Protein AF-W9BSS4-F1 (afdb_monomer)

Nearest PDB structures (foldseek):
  2ltf-assembly1_A  TM=7.128E-01  e=2.066E-04  Peduovirus P2
  6u5b-assembly1_6  TM=8.888E-01  e=1.838E-03  Pseudomonas aeruginosa PAO1
  7pvc-assembly1_A  TM=6.357E-01  e=1.589E+00  Escherichia coli K-12

Secondary structure (DSSP, 8-state):
-EEEEPPTT--HHHHHHHHHS--TTHHHHHHHHSTTGGGG-SSPPTT-EEEE------------------

Solvent-accessible surface area (backbone atoms only — not comparable to full-atom values): 4338 Å² total; per-residue (Å²): 114,48,78,44,68,36,48,76,66,33,29,69,57,55,51,32,36,66,73,54,65,46,42,87,78,47,52,62,50,23,45,72,66,32,79,65,54,78,75,65,48,76,45,39,56,55,69,42,77,41,52,38,68,74,61,86,73,58,67,64,73,79,72,77,79,78,75,92,73,136

Foldseek 3Di:
DDKDWFAAFDFLQNRCCVFQVDRPPFSVVQCVVPPCPVVCDGGDHGRDITDTDDDPRPDPPPPDPPPPDD

Sequence (70 aa):
MTVATALAGETLDAICWRVLGRTQGVTEQTYALNPGLAAAGPQLAEGTQVLLPDITKTAPAMRETVKLWD

pLDDT: mean 81.3, std 12.95, range [49.31, 93.25]

Structure (mmCIF, N/CA/C/O backbone):
data_AF-W9BSS4-F1
#
_entry.id   AF-W9BSS4-F1
#
loop_
_atom_site.group_PDB
_atom_site.id
_atom_site.type_symbol
_atom_site.label_atom_id
_atom_site.label_alt_id
_atom_site.label_comp_id
_atom_site.label_asym_id
_atom_site.label_entity_id
_atom_site.label_seq_id
_atom_site.pdbx_PDB_ins_code
_atom_site.Cartn_x
_atom_site.Cartn_y
_atom_site.Cartn_z
_atom_site.occupancy
_atom_site.B_iso_or_equiv
_atom_site.auth_seq_id
_atom_site.auth_comp_id
_atom_site.auth_asym_id
_atom_site.auth_atom_id
_atom_site.pdbx_PDB_model_num
ATOM 1 N N .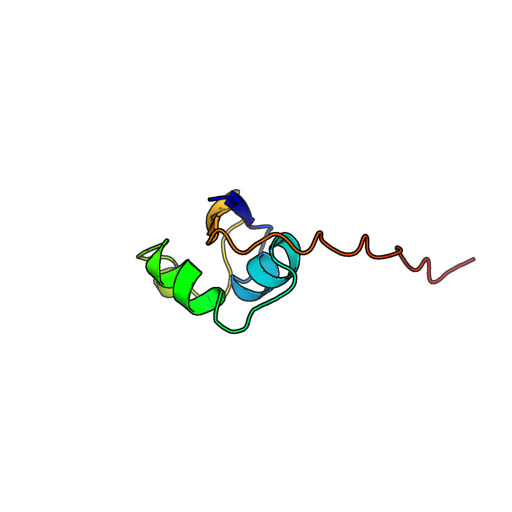 MET A 1 1 ? 11.234 -11.382 -2.035 1.00 68.88 1 MET A N 1
ATOM 2 C CA . MET A 1 1 ? 10.047 -10.706 -1.469 1.00 68.88 1 MET A CA 1
ATOM 3 C C . MET A 1 1 ? 10.516 -9.443 -0.768 1.00 68.88 1 MET A C 1
ATOM 5 O O . MET A 1 1 ? 11.529 -9.503 -0.079 1.00 68.88 1 MET A O 1
ATOM 9 N N . THR A 1 2 ? 9.841 -8.307 -0.964 1.00 85.69 2 THR A N 1
ATOM 10 C CA . THR A 1 2 ? 10.227 -7.012 -0.363 1.00 85.69 2 THR A CA 1
ATOM 11 C C . THR A 1 2 ? 9.164 -6.588 0.650 1.00 85.69 2 THR A C 1
ATOM 13 O O . THR A 1 2 ? 7.979 -6.734 0.375 1.00 85.69 2 THR A O 1
ATOM 16 N N . VAL A 1 3 ? 9.563 -6.046 1.801 1.00 89.88 3 VAL A N 1
ATOM 17 C CA . VAL A 1 3 ? 8.635 -5.433 2.767 1.00 89.88 3 VAL A CA 1
ATOM 18 C C . VAL A 1 3 ? 8.703 -3.918 2.618 1.00 89.88 3 VAL A C 1
ATOM 20 O O . VAL A 1 3 ? 9.797 -3.354 2.551 1.00 89.88 3 VAL A O 1
ATOM 23 N N . ALA A 1 4 ? 7.545 -3.266 2.557 1.00 90.50 4 ALA A N 1
ATOM 24 C CA . ALA A 1 4 ? 7.428 -1.815 2.547 1.00 90.50 4 ALA A CA 1
ATOM 25 C C . ALA A 1 4 ? 6.678 -1.329 3.785 1.00 90.5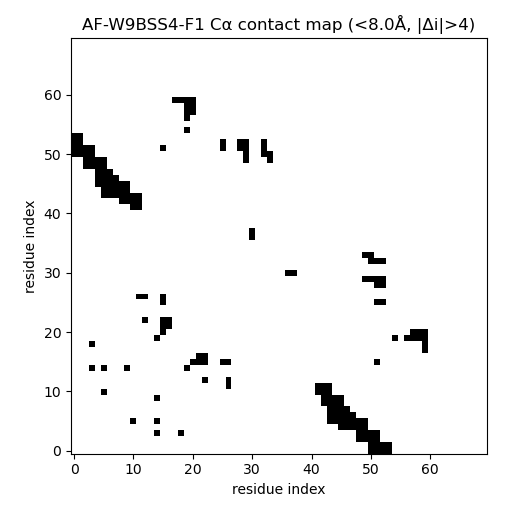0 4 ALA A C 1
ATOM 27 O O . ALA A 1 4 ? 5.711 -1.949 4.218 1.00 90.50 4 ALA A O 1
ATOM 28 N N . THR A 1 5 ? 7.114 -0.200 4.329 1.00 93.25 5 THR A N 1
ATOM 29 C CA . THR A 1 5 ? 6.431 0.467 5.438 1.00 93.25 5 THR A CA 1
ATOM 30 C C . THR A 1 5 ? 5.491 1.533 4.884 1.00 93.25 5 THR A C 1
ATOM 32 O O . THR A 1 5 ? 5.908 2.344 4.046 1.00 93.25 5 THR A O 1
ATOM 35 N N . ALA A 1 6 ? 4.240 1.522 5.337 1.00 92.50 6 ALA A N 1
ATOM 36 C CA . ALA A 1 6 ? 3.245 2.538 5.031 1.00 92.50 6 ALA A CA 1
ATOM 37 C C . ALA A 1 6 ? 3.575 3.861 5.734 1.00 92.50 6 ALA A C 1
ATOM 39 O O . ALA A 1 6 ? 3.955 3.880 6.910 1.00 92.50 6 ALA A O 1
ATOM 40 N N . LEU A 1 7 ? 3.413 4.967 5.016 1.00 91.81 7 LEU A N 1
ATOM 41 C CA . LEU A 1 7 ? 3.413 6.313 5.580 1.00 91.81 7 LEU A CA 1
ATOM 42 C C . LEU A 1 7 ? 2.018 6.658 6.134 1.00 91.81 7 LEU A C 1
ATOM 44 O O . LEU A 1 7 ? 1.040 5.955 5.879 1.00 91.81 7 LEU A O 1
ATOM 48 N N . ALA A 1 8 ? 1.918 7.741 6.905 1.00 89.44 8 ALA A N 1
ATOM 49 C CA . ALA A 1 8 ? 0.653 8.175 7.493 1.00 89.44 8 ALA A CA 1
ATOM 50 C C . ALA A 1 8 ? -0.416 8.427 6.416 1.00 89.44 8 ALA A C 1
ATOM 52 O O . ALA A 1 8 ? -0.235 9.272 5.537 1.00 89.44 8 ALA A O 1
ATOM 53 N N . GLY A 1 9 ? -1.526 7.687 6.488 1.00 85.69 9 GLY A N 1
ATOM 54 C CA . GLY A 1 9 ? -2.639 7.818 5.548 1.00 85.69 9 GLY A CA 1
ATOM 55 C C . GLY A 1 9 ? -2.351 7.276 4.143 1.00 85.69 9 GLY A C 1
ATOM 56 O O . GLY A 1 9 ? -3.132 7.539 3.227 1.00 85.69 9 GLY A O 1
ATOM 57 N N . GLU A 1 10 ? -1.256 6.532 3.942 1.00 90.44 10 GLU A N 1
ATOM 58 C CA . GLU A 1 10 ? -0.982 5.893 2.652 1.00 90.44 10 GLU A CA 1
ATOM 59 C C . GLU A 1 10 ? -1.984 4.772 2.369 1.00 90.44 10 GLU A C 1
ATOM 61 O O . GLU A 1 10 ? -2.376 4.006 3.248 1.00 90.44 10 GLU A O 1
ATOM 66 N N . THR A 1 11 ? -2.364 4.633 1.103 1.00 91.25 11 THR A N 1
ATOM 67 C CA . THR A 1 11 ? -3.152 3.493 0.635 1.00 91.25 11 THR A CA 1
ATOM 68 C C . THR A 1 11 ? -2.232 2.384 0.133 1.00 91.25 11 THR A C 1
ATOM 70 O O . THR A 1 11 ? -1.074 2.617 -0.224 1.00 91.25 11 THR A O 1
ATOM 73 N N . LEU A 1 12 ? -2.756 1.160 0.044 1.00 88.88 12 LEU A N 1
ATOM 74 C CA . LEU A 1 12 ? -2.005 0.038 -0.522 1.00 88.88 12 LEU A CA 1
ATOM 75 C C . LEU A 1 12 ? -1.543 0.309 -1.961 1.00 88.88 12 LEU A C 1
ATOM 77 O O . LEU A 1 12 ? -0.424 -0.040 -2.335 1.00 88.88 12 LEU A O 1
ATOM 81 N N . ASP A 1 13 ? -2.399 0.960 -2.746 1.00 88.62 13 ASP A N 1
ATOM 82 C CA . ASP A 1 13 ? -2.119 1.337 -4.129 1.00 88.62 13 ASP A CA 1
ATOM 83 C C . ASP A 1 13 ? -0.951 2.333 -4.209 1.00 88.62 13 ASP A C 1
ATOM 85 O O . ASP A 1 13 ? -0.035 2.148 -5.008 1.00 88.62 13 ASP A O 1
ATOM 89 N N . ALA A 1 14 ? -0.904 3.316 -3.299 1.00 90.00 14 ALA A N 1
ATOM 90 C CA . ALA A 1 14 ? 0.204 4.265 -3.204 1.00 90.00 14 ALA A CA 1
ATOM 91 C C . ALA A 1 14 ? 1.535 3.571 -2.872 1.00 90.00 14 ALA A C 1
ATOM 93 O O . ALA A 1 14 ? 2.554 3.867 -3.500 1.00 90.00 14 ALA A O 1
ATOM 94 N N . ILE A 1 15 ? 1.524 2.595 -1.956 1.00 90.12 15 ILE A N 1
ATOM 95 C CA . ILE A 1 15 ? 2.714 1.803 -1.607 1.00 90.12 15 ILE A CA 1
ATOM 96 C C . ILE A 1 15 ? 3.168 0.958 -2.801 1.00 90.12 15 ILE A C 1
ATOM 98 O O . ILE A 1 15 ? 4.358 0.948 -3.131 1.00 90.12 15 ILE A O 1
ATOM 102 N N . CYS A 1 16 ? 2.232 0.278 -3.473 1.00 88.56 16 CYS A N 1
ATOM 103 C CA . CYS A 1 16 ? 2.522 -0.494 -4.680 1.00 88.56 16 CYS A CA 1
ATOM 104 C C . CYS A 1 16 ? 3.124 0.416 -5.755 1.00 88.56 16 CYS A C 1
ATOM 106 O O . CYS A 1 16 ? 4.207 0.148 -6.264 1.00 88.56 16 CYS A O 1
ATOM 108 N N . TRP A 1 17 ? 2.515 1.564 -6.027 1.00 87.25 17 TRP A N 1
ATOM 109 C CA . TRP A 1 17 ? 3.047 2.537 -6.973 1.00 87.25 17 TRP A CA 1
ATOM 110 C C . TRP A 1 17 ? 4.439 3.063 -6.585 1.00 87.25 17 TRP A C 1
ATOM 112 O O . TRP A 1 17 ? 5.319 3.170 -7.439 1.00 87.25 17 TRP A O 1
ATOM 122 N N . ARG A 1 18 ? 4.673 3.362 -5.303 1.00 86.62 18 ARG A N 1
ATOM 123 C CA . ARG A 1 18 ? 5.940 3.907 -4.786 1.00 86.62 18 ARG A CA 1
ATOM 124 C C . ARG A 1 18 ? 7.092 2.908 -4.850 1.00 86.62 18 ARG A C 1
ATOM 126 O O . ARG A 1 18 ? 8.210 3.295 -5.183 1.00 86.62 18 ARG A O 1
ATOM 133 N N . VAL A 1 19 ? 6.841 1.649 -4.501 1.00 86.44 19 VAL A N 1
ATOM 134 C CA . VAL A 1 19 ? 7.894 0.627 -4.359 1.00 86.44 19 VAL A CA 1
ATOM 135 C C . VAL A 1 19 ? 8.028 -0.235 -5.611 1.00 86.44 19 VAL A C 1
ATOM 137 O O . VAL A 1 19 ? 9.135 -0.647 -5.958 1.00 86.44 19 VAL A O 1
ATOM 140 N N . LEU A 1 20 ? 6.911 -0.506 -6.286 1.00 85.19 20 LEU A N 1
ATOM 141 C CA . LEU A 1 20 ? 6.819 -1.406 -7.435 1.00 85.19 20 LEU A CA 1
ATOM 142 C C . LEU A 1 20 ? 6.654 -0.663 -8.770 1.00 85.19 20 LEU A C 1
ATOM 144 O O . LEU A 1 20 ? 6.815 -1.279 -9.821 1.00 85.19 20 LEU A O 1
ATOM 148 N N . GLY A 1 21 ? 6.317 0.632 -8.757 1.00 83.50 21 GLY A N 1
ATOM 149 C CA . GLY A 1 21 ? 6.119 1.433 -9.974 1.00 83.50 21 GLY A CA 1
ATOM 150 C C . GLY A 1 21 ? 4.861 1.076 -10.773 1.00 83.50 21 GLY A C 1
ATOM 151 O O . GLY A 1 21 ? 4.668 1.588 -11.872 1.00 83.50 21 GLY A O 1
ATOM 152 N N . ARG A 1 22 ? 4.014 0.182 -10.250 1.00 81.62 22 ARG A N 1
ATOM 153 C CA . ARG A 1 22 ? 2.764 -0.273 -10.869 1.00 81.62 22 ARG A CA 1
ATOM 154 C C . ARG A 1 22 ? 1.777 -0.732 -9.804 1.00 81.62 22 ARG A C 1
ATOM 156 O O . ARG A 1 22 ? 2.182 -1.044 -8.688 1.00 81.62 22 ARG A O 1
ATOM 163 N N . THR A 1 23 ? 0.505 -0.810 -10.175 1.00 83.81 23 THR A N 1
ATOM 164 C CA . THR A 1 23 ? -0.597 -1.194 -9.274 1.00 83.81 23 THR A CA 1
ATOM 165 C C . THR A 1 23 ? -1.455 -2.325 -9.842 1.00 83.81 23 THR A C 1
ATOM 167 O O . THR A 1 23 ? -1.859 -3.225 -9.110 1.00 83.81 23 THR A O 1
ATOM 170 N N . GLN A 1 24 ? -1.637 -2.374 -11.166 1.00 81.75 24 GLN A N 1
ATOM 171 C CA . GLN A 1 24 ? -2.386 -3.442 -11.832 1.00 81.75 24 GLN A CA 1
ATOM 172 C C . GLN A 1 24 ? -1.769 -4.826 -11.576 1.00 81.75 24 GLN A C 1
ATOM 174 O O . GLN A 1 24 ? -0.584 -5.055 -11.842 1.00 81.75 24 GLN A O 1
ATOM 179 N N . GLY A 1 25 ? -2.584 -5.749 -11.061 1.00 83.12 25 GLY A N 1
ATOM 180 C CA . GLY A 1 25 ? -2.216 -7.137 -10.795 1.00 83.12 25 GLY A CA 1
ATOM 181 C C . GLY A 1 25 ? -1.280 -7.329 -9.601 1.00 83.12 25 GLY A C 1
ATOM 182 O O . GLY A 1 25 ? -1.125 -8.458 -9.142 1.00 83.12 25 GLY A O 1
ATOM 183 N N . VAL A 1 26 ? -0.644 -6.273 -9.078 1.00 86.50 26 VAL A N 1
ATOM 184 C CA . VAL A 1 26 ? 0.205 -6.360 -7.877 1.00 86.50 26 VAL A CA 1
ATOM 185 C C . VAL A 1 26 ? -0.573 -6.090 -6.601 1.00 86.50 26 VAL A C 1
ATOM 187 O O . VAL A 1 26 ? -0.239 -6.677 -5.575 1.00 86.50 26 VAL A O 1
ATOM 190 N N . THR A 1 27 ? -1.623 -5.271 -6.650 1.00 86.44 27 THR A N 1
ATOM 191 C CA . THR A 1 27 ? -2.477 -4.992 -5.492 1.00 86.44 27 THR A CA 1
ATOM 192 C C . THR A 1 27 ? -3.187 -6.264 -5.018 1.00 86.44 27 THR A C 1
ATOM 194 O O . THR A 1 27 ? -3.139 -6.585 -3.831 1.00 86.44 27 THR A O 1
ATOM 197 N N . GLU A 1 28 ? -3.753 -7.060 -5.930 1.00 89.25 28 GLU A N 1
ATOM 198 C CA . GLU A 1 28 ? -4.414 -8.332 -5.600 1.00 89.25 28 GLU A CA 1
ATOM 199 C C . GLU A 1 28 ? -3.434 -9.356 -5.011 1.00 89.25 28 GLU A C 1
ATOM 201 O O . GLU A 1 28 ? -3.723 -9.996 -4.000 1.00 89.25 28 GLU A O 1
ATOM 206 N N . GLN A 1 29 ? -2.238 -9.464 -5.600 1.00 88.94 29 GLN A N 1
ATOM 207 C CA . GLN A 1 29 ? -1.164 -10.306 -5.067 1.00 88.94 29 GLN A CA 1
ATOM 208 C C . GLN A 1 29 ? -0.725 -9.838 -3.676 1.00 88.94 29 GLN A C 1
ATOM 210 O O . GLN A 1 29 ? -0.485 -10.655 -2.792 1.00 88.94 29 GLN A O 1
ATOM 215 N N . THR A 1 30 ? -0.657 -8.525 -3.459 1.00 89.94 30 THR A N 1
ATOM 216 C CA . THR A 1 30 ? -0.304 -7.950 -2.159 1.00 89.94 30 THR A CA 1
ATOM 217 C C . THR A 1 30 ? -1.379 -8.257 -1.118 1.00 89.94 30 THR A C 1
ATOM 219 O O . THR A 1 30 ? -1.041 -8.645 -0.003 1.00 89.94 30 THR A O 1
ATOM 222 N N . TYR A 1 31 ? -2.667 -8.189 -1.462 1.00 89.56 31 TYR A N 1
ATOM 223 C CA . TYR A 1 31 ? -3.733 -8.617 -0.550 1.00 89.56 31 TYR A CA 1
ATOM 224 C C . TYR A 1 31 ? -3.673 -10.111 -0.224 1.00 89.56 31 TYR A C 1
ATOM 226 O O . TYR A 1 31 ? -3.860 -10.482 0.933 1.00 89.56 31 TYR A O 1
ATOM 234 N N . ALA A 1 32 ? -3.361 -10.962 -1.204 1.00 89.94 32 ALA A N 1
ATOM 235 C CA . ALA A 1 32 ? -3.181 -12.393 -0.966 1.00 89.94 32 ALA A CA 1
ATOM 236 C C . ALA A 1 32 ? -2.007 -12.684 -0.011 1.00 89.94 32 ALA A C 1
ATOM 238 O O . ALA A 1 32 ? -2.072 -13.616 0.788 1.00 89.94 32 ALA A O 1
ATOM 239 N N . LEU A 1 33 ? -0.952 -11.866 -0.065 1.00 90.12 33 LEU A N 1
ATOM 240 C CA . LEU A 1 33 ? 0.212 -11.960 0.819 1.00 90.12 33 LEU A CA 1
ATOM 241 C C . LEU A 1 33 ? -0.021 -11.36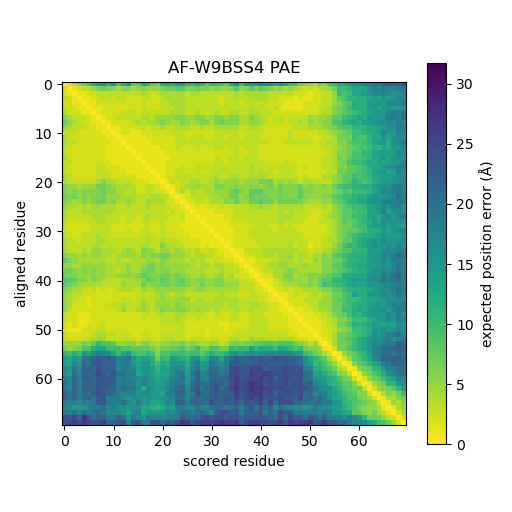8 2.218 1.00 90.12 33 LEU A C 1
ATOM 243 O O . LEU A 1 33 ? 0.703 -11.722 3.146 1.00 90.12 33 LEU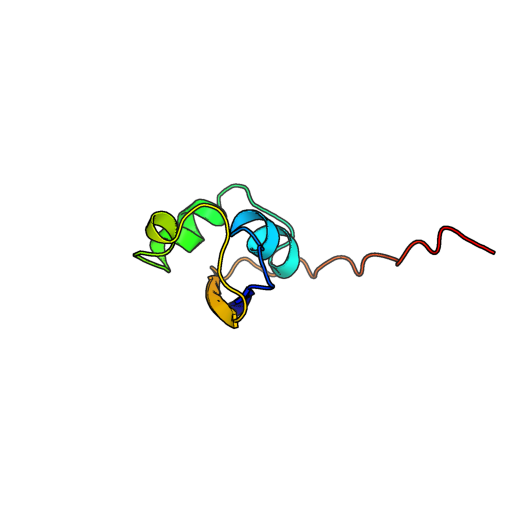 A O 1
ATOM 247 N N . ASN A 1 34 ? -1.007 -10.482 2.382 1.00 91.19 34 ASN A N 1
ATOM 248 C CA . ASN A 1 34 ? -1.295 -9.784 3.638 1.00 91.19 34 ASN A CA 1
ATOM 249 C C . ASN A 1 34 ? -2.771 -9.979 4.030 1.00 91.19 34 ASN A C 1
ATOM 251 O O . ASN A 1 34 ? -3.582 -9.049 3.906 1.00 91.19 34 ASN A O 1
ATOM 255 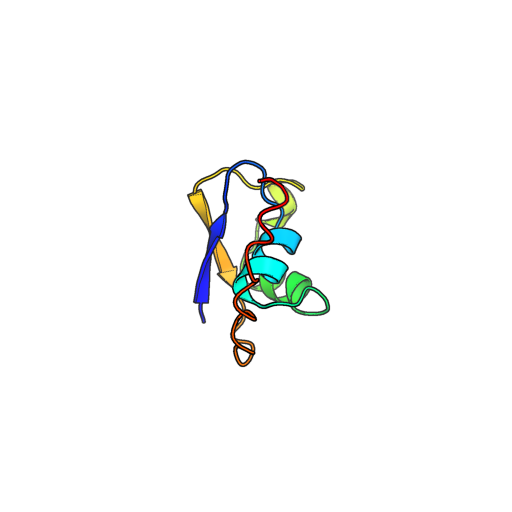N N . PRO A 1 35 ? -3.154 -11.181 4.499 1.00 87.38 35 PRO A N 1
ATOM 256 C CA . PRO A 1 35 ? -4.518 -11.431 4.948 1.00 87.38 35 PRO A CA 1
ATOM 257 C C . PRO A 1 35 ? -4.884 -10.481 6.098 1.00 87.38 35 PRO A C 1
ATOM 259 O O . PRO A 1 35 ? -4.124 -10.307 7.046 1.00 87.38 35 PRO A O 1
ATOM 262 N N . GLY A 1 36 ? -6.052 -9.843 6.003 1.00 85.69 36 GLY A N 1
ATOM 263 C CA . GLY A 1 36 ? -6.524 -8.851 6.978 1.00 85.69 36 GLY A CA 1
ATOM 264 C C . GLY A 1 36 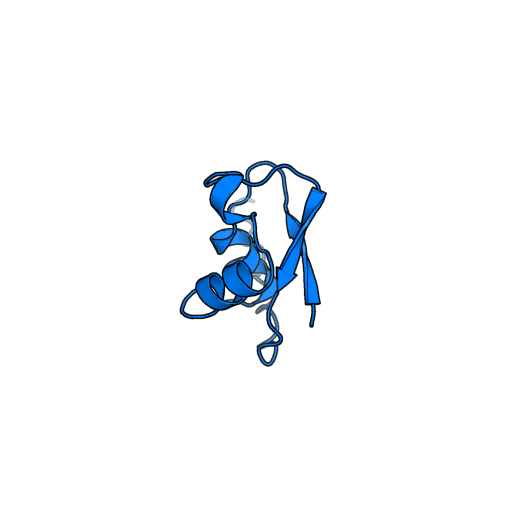? -6.183 -7.398 6.634 1.00 85.69 36 GLY A C 1
ATOM 265 O O . GLY A 1 36 ? -6.838 -6.495 7.150 1.00 85.69 36 GLY A O 1
ATOM 266 N N . LEU A 1 37 ? -5.269 -7.145 5.689 1.00 86.56 37 LEU A N 1
ATOM 267 C CA . LEU A 1 37 ? -4.933 -5.778 5.270 1.00 86.56 37 LEU A CA 1
ATOM 268 C C . LEU A 1 37 ? -6.136 -5.053 4.641 1.00 86.56 37 LEU A C 1
ATOM 270 O O . LEU A 1 37 ? -6.314 -3.858 4.840 1.00 86.56 37 LEU A O 1
ATOM 274 N N . ALA A 1 38 ? -7.011 -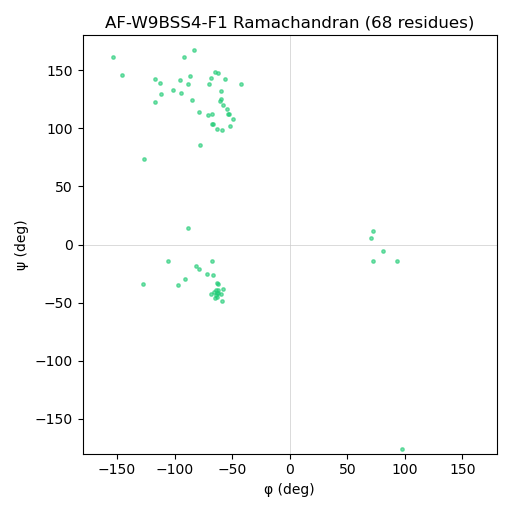5.781 3.938 1.00 85.50 38 ALA A N 1
ATOM 275 C CA . ALA A 1 38 ? -8.243 -5.226 3.365 1.00 85.50 38 ALA A CA 1
ATOM 276 C C . ALA A 1 38 ? -9.263 -4.790 4.430 1.00 85.50 38 ALA A C 1
ATOM 278 O O . ALA A 1 38 ? -10.070 -3.899 4.181 1.00 85.50 38 ALA A O 1
ATOM 279 N N . ALA A 1 39 ? -9.221 -5.398 5.620 1.00 86.19 39 ALA A N 1
ATOM 280 C CA . ALA A 1 39 ? -10.116 -5.062 6.723 1.00 86.19 39 ALA A CA 1
ATOM 281 C C . ALA A 1 39 ? -9.657 -3.817 7.500 1.00 86.19 39 ALA A C 1
ATOM 283 O O . ALA A 1 39 ? -10.470 -3.201 8.182 1.00 86.19 39 ALA A O 1
ATOM 284 N N . ALA A 1 40 ? -8.383 -3.421 7.372 1.00 81.50 40 ALA A N 1
ATOM 285 C CA . ALA A 1 40 ? -7.847 -2.202 7.983 1.00 81.50 40 ALA A CA 1
ATOM 286 C C . ALA A 1 40 ? -8.438 -0.915 7.373 1.00 81.50 40 ALA A C 1
ATOM 288 O O . ALA A 1 40 ? -8.322 0.158 7.960 1.00 81.50 40 ALA A O 1
ATOM 289 N N . GLY A 1 41 ? -9.107 -1.028 6.221 1.00 84.50 41 GLY A N 1
ATOM 290 C CA . GLY A 1 41 ? -9.707 0.086 5.503 1.00 84.50 41 GLY A CA 1
ATOM 291 C C . GLY A 1 41 ? -8.821 0.613 4.368 1.00 84.50 41 GLY A C 1
ATOM 292 O O . GLY A 1 41 ? -7.779 0.037 4.054 1.00 84.50 41 GLY A O 1
ATOM 293 N N . PRO A 1 42 ? -9.253 1.695 3.700 1.00 83.75 42 PRO A N 1
ATOM 294 C CA . PRO A 1 42 ? -8.574 2.220 2.516 1.00 83.75 42 PRO A CA 1
ATOM 295 C C . PRO A 1 42 ? -7.239 2.912 2.827 1.00 83.75 42 PRO A C 1
ATOM 297 O O . PRO A 1 42 ? -6.375 2.966 1.954 1.00 83.75 42 PRO A O 1
ATOM 300 N N . GLN A 1 43 ? -7.068 3.434 4.045 1.00 90.00 43 GLN A N 1
ATOM 301 C CA . GLN A 1 43 ? -5.850 4.101 4.507 1.00 90.00 43 GLN A CA 1
ATOM 302 C C . GLN A 1 43 ? -5.175 3.257 5.580 1.00 90.00 43 GLN A C 1
ATOM 304 O O . GLN A 1 43 ? -5.811 2.851 6.552 1.00 90.00 43 GLN A O 1
ATOM 309 N N . LEU A 1 44 ? -3.882 3.012 5.405 1.00 89.75 44 LEU A N 1
ATOM 310 C CA . LEU A 1 44 ? -3.068 2.280 6.358 1.00 89.75 44 LEU A CA 1
ATOM 311 C C . LEU A 1 44 ? -2.522 3.238 7.418 1.00 89.75 44 LEU A C 1
ATOM 313 O O . LEU A 1 44 ? -2.194 4.396 7.142 1.00 89.75 44 LEU A O 1
ATOM 317 N N . ALA A 1 45 ? -2.414 2.734 8.646 1.00 89.06 45 ALA A N 1
ATOM 318 C CA . ALA A 1 45 ? -1.730 3.447 9.711 1.00 89.06 45 ALA A CA 1
ATOM 319 C C . ALA A 1 45 ? -0.242 3.590 9.366 1.00 89.06 45 ALA A C 1
ATOM 321 O O . ALA A 1 45 ? 0.351 2.702 8.738 1.00 89.06 45 ALA A O 1
ATOM 322 N N . GLU A 1 46 ? 0.375 4.684 9.809 1.00 91.56 46 GLU A N 1
ATOM 323 C CA . GLU A 1 46 ? 1.819 4.849 9.669 1.00 91.56 46 GLU A CA 1
ATOM 324 C C . GLU A 1 46 ? 2.567 3.684 10.327 1.00 91.56 46 GLU A C 1
ATOM 326 O O . GLU A 1 46 ? 2.147 3.149 11.353 1.00 91.56 46 GLU A O 1
ATOM 331 N N . GLY A 1 47 ? 3.665 3.248 9.715 1.00 91.00 47 GLY A N 1
ATOM 332 C CA . GLY A 1 47 ? 4.446 2.129 10.240 1.00 91.00 47 GLY A CA 1
ATOM 333 C C . GLY A 1 47 ? 3.890 0.745 9.890 1.00 91.00 47 GLY A C 1
ATOM 334 O O . GLY A 1 47 ? 4.567 -0.248 10.160 1.00 91.00 47 GLY A O 1
ATOM 335 N N . THR A 1 48 ? 2.715 0.646 9.253 1.00 90.50 48 THR A N 1
ATOM 336 C CA . THR A 1 48 ? 2.161 -0.651 8.824 1.00 90.50 48 THR A CA 1
ATOM 337 C C . THR A 1 48 ? 3.116 -1.329 7.845 1.00 90.50 48 THR A C 1
ATOM 339 O O . THR A 1 48 ? 3.460 -0.765 6.806 1.00 90.50 48 THR A O 1
ATOM 342 N N . GLN A 1 49 ? 3.544 -2.549 8.162 1.00 92.38 49 GLN A N 1
ATOM 343 C CA . GLN A 1 49 ? 4.400 -3.340 7.286 1.00 92.38 49 GLN A CA 1
ATOM 344 C C . GLN A 1 49 ? 3.547 -4.103 6.273 1.00 92.38 49 GLN A C 1
ATOM 346 O O . GLN A 1 49 ? 2.657 -4.862 6.647 1.00 92.38 49 GLN A O 1
ATOM 351 N N . VAL A 1 50 ? 3.840 -3.912 4.990 1.00 91.38 50 VAL A N 1
ATOM 352 C CA . VAL A 1 50 ? 3.146 -4.555 3.874 1.00 91.38 50 VAL A CA 1
ATOM 353 C C . VAL A 1 50 ? 4.135 -5.431 3.117 1.00 91.38 50 VAL A C 1
ATOM 355 O O . VAL A 1 50 ? 5.163 -4.954 2.624 1.00 91.38 50 VAL A O 1
ATOM 358 N N . LEU A 1 51 ? 3.822 -6.720 3.008 1.00 92.31 51 LEU A N 1
ATOM 359 C CA . LEU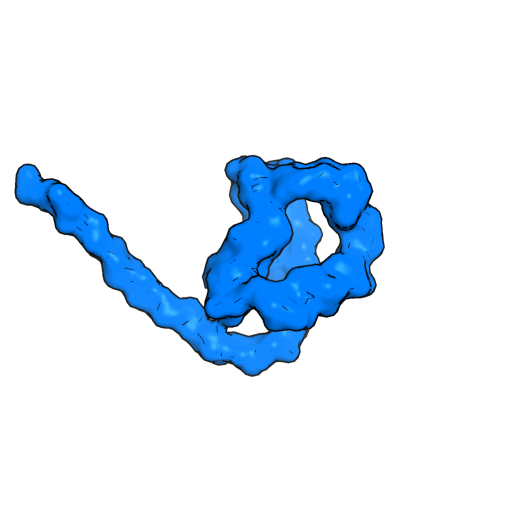 A 1 51 ? 4.600 -7.664 2.216 1.00 92.31 51 LEU A CA 1
ATOM 360 C C . LEU A 1 51 ? 4.249 -7.515 0.734 1.00 92.31 51 LEU A C 1
ATOM 362 O O . LEU A 1 51 ? 3.134 -7.829 0.327 1.00 92.31 51 LEU A O 1
ATOM 366 N N . LEU A 1 52 ? 5.199 -7.065 -0.078 1.00 90.19 52 LEU A N 1
ATOM 367 C CA . LEU A 1 52 ? 4.999 -6.874 -1.509 1.00 90.19 52 LEU A CA 1
ATOM 368 C C . LEU A 1 52 ? 5.485 -8.095 -2.308 1.00 90.19 52 LEU A C 1
ATOM 370 O O . LEU A 1 52 ? 6.536 -8.672 -1.982 1.00 90.19 52 LEU A O 1
ATOM 374 N N . PRO A 1 53 ? 4.762 -8.473 -3.381 1.00 87.56 53 PRO A N 1
ATOM 375 C CA . PRO A 1 53 ? 5.184 -9.542 -4.273 1.00 87.56 53 PRO A CA 1
ATOM 376 C C . PRO A 1 53 ? 6.510 -9.186 -4.947 1.00 87.56 53 PRO A C 1
ATOM 378 O O . PRO A 1 53 ? 6.796 -8.021 -5.239 1.00 87.56 53 PRO A O 1
ATOM 381 N N . ASP A 1 54 ? 7.324 -10.207 -5.209 1.00 80.19 54 ASP A N 1
ATOM 382 C CA . ASP A 1 54 ? 8.569 -10.037 -5.951 1.00 80.19 54 ASP A CA 1
ATOM 383 C C . ASP A 1 54 ? 8.247 -9.919 -7.438 1.00 80.19 54 ASP A C 1
ATOM 385 O O . ASP A 1 54 ? 8.183 -10.892 -8.184 1.00 80.19 54 ASP A O 1
ATOM 389 N N . ILE A 1 55 ? 7.949 -8.697 -7.853 1.00 77.69 55 ILE A N 1
ATOM 390 C CA . ILE A 1 55 ? 7.960 -8.352 -9.262 1.00 77.69 55 ILE A CA 1
ATOM 391 C C . ILE A 1 55 ? 9.379 -7.910 -9.584 1.00 77.69 55 ILE A C 1
ATOM 393 O O . ILE A 1 55 ? 9.993 -7.204 -8.783 1.00 77.69 55 ILE A O 1
ATOM 397 N N . THR A 1 56 ? 9.920 -8.332 -10.726 1.00 62.34 56 THR A N 1
ATOM 398 C CA . THR A 1 56 ? 11.223 -7.855 -11.196 1.00 62.34 56 THR A CA 1
ATOM 399 C C . THR A 1 56 ? 11.204 -6.335 -11.103 1.00 62.34 56 THR A C 1
ATOM 401 O O . THR A 1 56 ? 10.439 -5.689 -11.822 1.00 62.34 56 THR A O 1
ATOM 404 N N . LYS A 1 57 ? 11.942 -5.781 -10.129 1.00 54.09 57 LYS A N 1
ATOM 405 C CA . LYS A 1 57 ? 11.959 -4.350 -9.834 1.00 54.09 57 LYS A CA 1
ATOM 406 C C . LYS A 1 57 ? 12.418 -3.656 -11.105 1.00 54.09 57 LYS A C 1
ATOM 408 O O . LYS A 1 57 ? 13.612 -3.585 -11.378 1.00 54.09 57 LYS A O 1
ATOM 413 N N . THR A 1 58 ? 11.476 -3.143 -11.888 1.00 49.31 58 THR A N 1
ATOM 414 C CA . THR A 1 58 ? 11.800 -2.024 -12.759 1.00 49.31 58 THR A CA 1
ATOM 415 C C . THR A 1 58 ? 12.079 -0.920 -11.761 1.00 49.31 58 THR A C 1
ATOM 417 O O . THR A 1 58 ? 11.168 -0.513 -11.041 1.00 49.31 58 THR A O 1
ATOM 420 N N . ALA A 1 59 ? 13.363 -0.616 -11.562 1.00 50.19 59 ALA A N 1
ATOM 421 C CA . ALA A 1 59 ? 13.817 0.340 -10.564 1.00 50.19 59 ALA A CA 1
ATOM 422 C C . ALA A 1 59 ? 12.892 1.565 -10.582 1.00 50.19 59 ALA A C 1
ATOM 424 O O . ALA A 1 59 ? 12.505 1.986 -11.679 1.00 50.19 59 ALA A O 1
ATOM 425 N N . PRO A 1 60 ? 12.501 2.120 -9.418 1.00 52.16 60 PRO A N 1
ATOM 426 C CA . PRO A 1 60 ? 11.735 3.352 -9.422 1.00 52.16 60 PRO A CA 1
ATOM 427 C C . PRO A 1 60 ? 12.549 4.346 -10.243 1.00 52.16 60 PRO A C 1
ATOM 429 O O . PRO A 1 60 ? 13.699 4.627 -9.901 1.00 52.16 60 PRO A O 1
ATOM 432 N N . ALA A 1 61 ? 11.993 4.801 -11.370 1.00 50.34 61 ALA A N 1
ATOM 433 C CA . ALA A 1 61 ? 12.572 5.909 -12.103 1.00 50.34 61 ALA A CA 1
ATOM 434 C C . ALA A 1 61 ? 12.716 7.015 -11.063 1.00 50.34 61 ALA A C 1
ATOM 436 O O . ALA A 1 61 ? 11.714 7.443 -10.486 1.00 50.34 61 ALA A O 1
ATOM 437 N N . MET A 1 62 ? 13.963 7.344 -10.724 1.00 50.00 62 MET A N 1
ATOM 438 C CA . MET A 1 62 ? 14.305 8.396 -9.785 1.00 50.00 62 MET A CA 1
ATOM 439 C C . MET A 1 62 ? 13.550 9.629 -10.258 1.00 50.00 62 MET A C 1
ATOM 441 O O . MET A 1 62 ? 13.885 10.201 -11.290 1.00 50.00 62 MET A O 1
ATOM 445 N N . ARG A 1 63 ? 12.435 9.941 -9.589 1.00 56.03 63 ARG A N 1
ATOM 446 C CA . ARG A 1 63 ? 11.588 11.053 -9.995 1.00 56.03 63 ARG A CA 1
ATOM 447 C C . ARG A 1 63 ? 12.406 12.295 -9.737 1.00 56.03 63 ARG A C 1
ATOM 449 O O . ARG A 1 63 ? 12.712 12.598 -8.586 1.00 56.03 63 ARG A O 1
ATOM 456 N N . GLU A 1 64 ? 12.784 12.958 -10.817 1.00 56.50 64 GLU A N 1
ATOM 457 C CA . GLU A 1 64 ? 13.375 14.279 -10.765 1.00 56.50 64 GLU A CA 1
ATOM 458 C C . GLU A 1 64 ? 12.417 15.162 -9.969 1.00 56.50 64 GLU A C 1
ATOM 460 O O . GLU A 1 64 ? 11.267 15.382 -10.354 1.00 56.50 64 GLU A O 1
ATOM 465 N N . THR A 1 65 ? 12.859 15.582 -8.787 1.00 60.09 65 THR A N 1
ATOM 466 C CA . THR A 1 65 ? 12.120 16.516 -7.952 1.00 60.09 65 THR A CA 1
ATOM 467 C C . THR A 1 65 ? 12.016 17.819 -8.733 1.00 60.09 65 THR A C 1
ATOM 469 O O . THR A 1 65 ? 12.976 18.588 -8.784 1.00 60.09 65 THR A O 1
ATOM 472 N N . VAL A 1 66 ? 10.875 18.066 -9.377 1.00 66.38 66 VAL A N 1
ATOM 473 C CA . VAL A 1 66 ? 10.633 19.341 -10.052 1.00 66.38 66 VAL A CA 1
ATOM 474 C C . VAL A 1 66 ? 10.532 20.413 -8.968 1.00 66.38 66 VAL A C 1
ATOM 476 O O . VAL A 1 66 ? 9.532 20.506 -8.256 1.00 66.38 66 VAL A O 1
ATOM 479 N N . LYS A 1 67 ? 11.593 21.208 -8.805 1.00 64.12 67 LYS A N 1
ATOM 480 C CA . LYS A 1 67 ? 11.528 22.459 -8.045 1.00 64.12 67 LYS A CA 1
ATOM 481 C C . LYS A 1 67 ? 10.709 23.449 -8.868 1.00 64.12 67 LYS A C 1
ATOM 483 O O . LYS A 1 67 ? 11.144 23.864 -9.933 1.00 64.12 67 LYS A O 1
ATOM 488 N N . LEU A 1 68 ? 9.517 23.787 -8.385 1.00 71.62 68 LEU A N 1
ATOM 489 C CA . LEU A 1 68 ? 8.575 24.658 -9.093 1.00 71.62 68 LEU A CA 1
ATOM 490 C C . LEU A 1 68 ? 8.766 26.161 -8.792 1.00 71.62 68 LEU A C 1
ATOM 492 O O . LEU A 1 68 ? 7.866 26.940 -9.086 1.00 71.62 68 LEU A O 1
ATOM 496 N N . TRP A 1 69 ? 9.889 26.571 -8.189 1.00 75.75 69 TRP A N 1
ATOM 497 C CA . TRP A 1 69 ? 10.116 27.953 -7.739 1.00 75.75 69 TRP 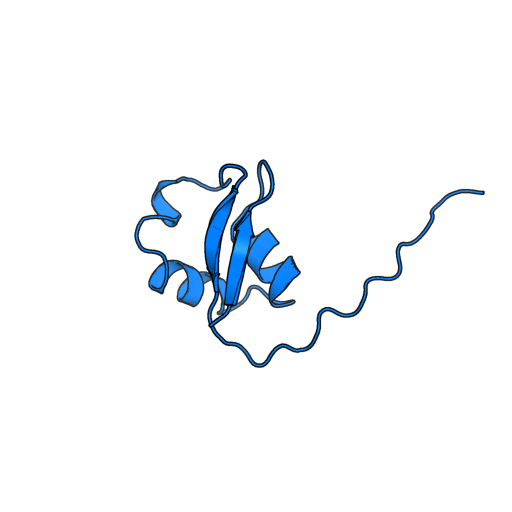A CA 1
ATOM 498 C C . TRP A 1 69 ? 11.594 28.370 -7.880 1.00 75.75 69 TRP A C 1
ATOM 500 O O . TRP A 1 69 ? 12.470 27.520 -7.688 1.00 75.75 69 TRP A O 1
ATOM 510 N N . ASP A 1 70 ? 11.820 29.656 -8.189 1.00 60.91 70 ASP A N 1
ATOM 511 C CA . ASP A 1 70 ? 13.082 30.416 -8.044 1.00 60.91 70 ASP A CA 1
ATOM 512 C C . ASP A 1 70 ? 13.112 31.101 -6.668 1.00 60.91 70 ASP A C 1
ATOM 514 O O . ASP A 1 70 ? 12.077 31.717 -6.310 1.00 60.91 70 ASP A O 1
#

Radius of gyration: 13.25 Å; Cα contacts (8 Å, |Δi|>4): 93; chains: 1; bounding box: 24×43×23 Å

Mean predicted aligned error: 7.85 Å